Protein AF-A0A8S1PKI2-F1 (afdb_monomer)

Solvent-accessible surface area (backbone atoms only — not comparable to full-atom values): 10322 Å² total; per-residue (Å²): 139,86,86,82,81,85,80,88,79,88,81,85,84,83,93,83,87,81,87,86,80,94,75,87,72,59,84,53,84,57,86,48,104,70,62,54,40,49,50,36,36,46,76,57,97,89,44,74,43,81,70,30,37,30,35,32,48,90,85,72,82,68,38,37,30,47,58,34,29,45,65,42,96,73,56,47,100,87,39,45,43,34,40,39,31,32,26,45,89,58,18,46,24,42,62,34,41,29,32,40,50,45,96,92,45,98,61,69,41,87,71,35,29,34,31,25,34,80,87,39,81,44,26,38,32,48,59,33,34,42,78,50,86,68,76,94,72,84,83,68,56,42,37,40,38,32,34,28,54,83,55,37,70,30,45,64,30,42,30,30,42,88,91,40,83,76,48,77,46,80,39,74,124

pLDDT: mean 76.82, std 23.76, range [27.08, 98.38]

Foldseek 3Di:
DDDDDDDDDDDDDDDDDDDDDDPPFDFDFDDDPPWRWGFGWDADPNDTDGLWTGTADPPPPRAFFAWTKDFDPPCDPQWTWIKIAGADRNAGFAWIFIWTDDPVDPDTDGQWTAGDHNVRPNAGFAWTWDWDDDPDPPPWTKTWIAGGDRNDGAAWIFIATPVGTDDIDHDHD

Mean predicted aligned error: 11.45 Å

Radius of gyration: 20.38 Å; Cα contacts (8 Å, |Δi|>4): 358; chains: 1; bounding box: 47×39×70 Å

Organism: NCBI:txid65129

Sequence (173 aa):
MVNIKMATKLVDGILFGIQECMCRIIYKIVYSNTWCCYDGREITHGASKKIGGGCYDDQGDGIKIRKWIDLDDEFDKLKSIIYSGEYKNGKKVGIWEILYFDDYKKNPQLFGGGSYDENGNGFKIGKWIDWIEFGKNYEGFITYHGNYKNGKKVGTWNVFNEFGLVDIIQYQN

Nearest PDB structures (foldseek):
  2x5h-assembly2_B  TM=4.134E-01  e=7.801E+00  Sulfolobus islandicus rudivirus 1 variant XX
  7mob-assembly1_D  TM=2.741E-01  e=2.044E+00  Homo sapiens
  8wte-assembly2_C  TM=2.663E-01  e=2.512E+00  Mus musculus
  6qnp-assembly3_C  TM=2.139E-01  e=2.044E+00  Homo sapiens
  8wul-assembly2_A  TM=2.665E-01  e=4.426E+00  Mus musculus

Structure (mmCIF, N/CA/C/O backbone):
data_AF-A0A8S1PKI2-F1
#
_entry.id   AF-A0A8S1PKI2-F1
#
loop_
_atom_site.group_PDB
_atom_site.id
_atom_site.type_symbol
_atom_site.label_atom_id
_atom_site.label_alt_id
_atom_site.label_comp_id
_atom_site.label_asym_id
_atom_site.label_entity_id
_atom_site.label_seq_id
_atom_site.pdbx_PDB_ins_code
_atom_site.Cartn_x
_atom_site.Cartn_y
_atom_site.Cartn_z
_atom_site.occupancy
_atom_site.B_iso_or_equiv
_atom_site.auth_seq_id
_atom_site.auth_comp_id
_atom_site.auth_asym_id
_atom_site.auth_atom_id
_atom_site.pdbx_PDB_model_num
ATOM 1 N N . MET A 1 1 ? -1.672 -18.562 -50.553 1.00 35.28 1 MET A N 1
ATOM 2 C CA . MET A 1 1 ? -0.589 -17.557 -50.626 1.00 35.28 1 MET A CA 1
ATOM 3 C C . MET A 1 1 ? -0.888 -16.488 -49.594 1.00 35.28 1 MET A C 1
ATOM 5 O O . MET A 1 1 ? -1.828 -15.731 -49.779 1.00 35.28 1 MET A O 1
ATOM 9 N N . VAL A 1 2 ? -0.169 -16.505 -48.474 1.00 31.12 2 VAL A N 1
ATOM 10 C CA . VAL A 1 2 ? -0.329 -15.547 -47.373 1.00 31.12 2 VAL A CA 1
ATOM 11 C C . VAL A 1 2 ? 0.818 -14.549 -47.479 1.00 31.12 2 VAL A C 1
ATOM 13 O O . VAL A 1 2 ? 1.976 -14.949 -47.559 1.00 31.12 2 VAL A O 1
ATOM 16 N N . ASN A 1 3 ? 0.480 -13.266 -47.559 1.00 28.77 3 ASN A N 1
ATOM 17 C CA . ASN A 1 3 ? 1.402 -12.167 -47.818 1.00 28.77 3 ASN A CA 1
ATOM 18 C C . ASN A 1 3 ? 1.526 -11.350 -46.524 1.00 28.77 3 ASN A C 1
ATOM 20 O O . ASN A 1 3 ? 0.673 -10.515 -46.239 1.00 28.77 3 ASN A O 1
ATOM 24 N N . ILE A 1 4 ? 2.540 -11.642 -45.705 1.00 31.73 4 ILE A N 1
ATOM 25 C CA . ILE A 1 4 ? 2.857 -10.863 -44.499 1.00 31.73 4 ILE A CA 1
ATOM 26 C C . ILE A 1 4 ? 4.068 -9.997 -44.839 1.00 31.73 4 ILE A C 1
ATOM 28 O O . ILE A 1 4 ? 5.203 -10.472 -44.872 1.00 31.73 4 ILE A O 1
ATOM 32 N N . LYS A 1 5 ? 3.815 -8.719 -45.139 1.00 38.34 5 LYS A N 1
ATOM 33 C CA . LYS A 1 5 ? 4.861 -7.700 -45.262 1.00 38.34 5 LYS A CA 1
ATOM 34 C C . LYS A 1 5 ? 5.281 -7.248 -43.865 1.00 38.34 5 LYS A C 1
ATOM 36 O O . LYS A 1 5 ? 4.480 -6.681 -43.128 1.00 38.34 5 LYS A O 1
ATOM 41 N N . MET A 1 6 ? 6.551 -7.483 -43.542 1.00 35.81 6 MET A N 1
ATOM 42 C CA . MET A 1 6 ? 7.265 -6.807 -42.462 1.00 35.81 6 MET A CA 1
ATOM 43 C C . MET A 1 6 ? 7.279 -5.294 -42.708 1.00 35.81 6 MET A C 1
ATOM 45 O O . MET A 1 6 ? 7.561 -4.851 -43.822 1.00 35.81 6 MET A O 1
ATOM 49 N N . ALA A 1 7 ? 7.049 -4.508 -41.659 1.00 32.34 7 ALA A N 1
ATOM 50 C CA . ALA A 1 7 ? 7.379 -3.089 -41.635 1.00 32.34 7 ALA A CA 1
ATOM 51 C C . ALA A 1 7 ? 8.087 -2.762 -40.315 1.00 32.34 7 ALA A C 1
ATOM 53 O O . ALA A 1 7 ? 7.481 -2.367 -39.325 1.00 32.34 7 ALA A O 1
ATOM 54 N N . THR A 1 8 ? 9.399 -2.960 -40.322 1.00 33.94 8 THR A N 1
ATOM 55 C CA . THR A 1 8 ? 10.356 -2.384 -39.381 1.00 33.94 8 THR A CA 1
ATOM 56 C C . THR A 1 8 ? 10.516 -0.898 -39.697 1.00 33.94 8 THR A C 1
ATOM 58 O O . THR A 1 8 ? 10.928 -0.536 -40.799 1.00 33.94 8 THR A O 1
ATOM 61 N N . LYS A 1 9 ? 10.240 -0.022 -38.728 1.00 38.72 9 LYS A N 1
ATOM 62 C CA . LYS A 1 9 ? 10.783 1.340 -38.714 1.00 38.72 9 LYS A CA 1
ATOM 63 C C . LYS A 1 9 ? 11.489 1.585 -37.387 1.00 38.72 9 LYS A C 1
ATOM 65 O O . LYS A 1 9 ? 10.851 1.798 -36.364 1.00 38.72 9 LYS A O 1
ATOM 70 N N . LEU A 1 10 ? 12.818 1.529 -37.462 1.00 35.09 10 LEU A N 1
ATOM 71 C CA . LEU A 1 10 ? 13.722 2.245 -36.572 1.00 35.09 10 LEU A CA 1
ATOM 72 C C . LEU A 1 10 ? 13.461 3.749 -36.700 1.00 35.09 10 LEU A C 1
ATOM 74 O O . LEU A 1 10 ? 13.393 4.256 -37.821 1.00 35.09 10 LEU A O 1
ATOM 78 N N . VAL A 1 11 ? 13.413 4.452 -35.572 1.00 39.09 11 VAL A N 1
ATOM 79 C CA . VAL A 1 11 ? 13.797 5.865 -35.502 1.00 39.09 11 VAL A CA 1
ATOM 80 C C . VAL A 1 11 ? 14.622 6.048 -34.229 1.00 39.09 11 VAL A C 1
ATOM 82 O O . VAL A 1 11 ? 14.076 6.152 -33.135 1.00 39.09 11 VAL A O 1
ATOM 85 N N . ASP A 1 12 ? 15.943 6.056 -34.396 1.00 40.53 12 ASP A N 1
ATOM 86 C CA . ASP A 1 12 ? 16.888 6.687 -33.472 1.00 40.53 12 ASP A CA 1
ATOM 87 C C . ASP A 1 12 ? 17.012 8.170 -33.857 1.00 40.53 12 ASP A C 1
ATOM 89 O O . ASP A 1 12 ? 17.094 8.480 -35.049 1.00 40.53 12 ASP A O 1
ATOM 93 N N . GLY A 1 13 ? 17.061 9.093 -32.884 1.00 35.22 13 GLY A N 1
ATOM 94 C CA . GLY A 1 13 ? 17.338 10.501 -33.203 1.00 35.22 13 GLY A CA 1
ATOM 95 C C . GLY A 1 13 ? 17.095 11.576 -32.133 1.00 35.22 13 GLY A C 1
ATOM 96 O O . GLY A 1 13 ? 16.229 12.414 -32.324 1.00 35.22 13 GLY A O 1
ATOM 97 N N . ILE A 1 14 ? 17.941 11.592 -31.095 1.00 38.44 14 ILE A N 1
ATOM 98 C CA . ILE A 1 14 ? 18.629 12.775 -30.512 1.00 38.44 14 ILE A CA 1
ATOM 99 C C . ILE A 1 14 ? 17.847 13.854 -29.707 1.00 38.44 14 ILE A C 1
ATOM 101 O O . ILE A 1 14 ? 17.018 14.606 -30.204 1.00 38.44 14 ILE A O 1
ATOM 105 N N . LEU A 1 15 ? 18.307 13.962 -28.448 1.00 38.00 15 LEU A N 1
ATOM 106 C CA . LEU A 1 15 ? 18.378 15.081 -27.489 1.00 38.00 15 LEU A CA 1
ATOM 107 C C . LEU A 1 15 ? 18.262 16.530 -28.017 1.00 38.00 15 LEU A C 1
ATOM 109 O O . LEU A 1 15 ? 19.085 16.951 -28.816 1.00 38.00 15 LEU A O 1
ATOM 113 N N . PHE A 1 16 ? 17.392 17.317 -27.374 1.00 33.69 16 PHE A N 1
ATOM 114 C CA . PHE A 1 16 ? 17.551 18.695 -26.843 1.00 33.69 16 PHE A CA 1
ATOM 115 C C . PHE A 1 16 ? 16.229 18.973 -26.094 1.00 33.69 16 PHE A C 1
ATOM 117 O O . PHE A 1 16 ? 15.173 18.637 -26.608 1.00 33.69 16 PHE A O 1
ATOM 124 N N . GLY A 1 17 ? 16.100 19.525 -24.896 1.00 29.91 17 GLY A N 1
ATOM 125 C CA . GLY A 1 17 ? 16.982 20.107 -23.903 1.00 29.91 17 GLY A CA 1
ATOM 126 C C . GLY A 1 17 ? 16.041 20.879 -22.975 1.00 29.91 17 GLY A C 1
ATOM 127 O O . GLY A 1 17 ? 15.513 21.902 -23.391 1.00 29.91 17 GLY A O 1
ATOM 128 N N . ILE A 1 18 ? 15.771 20.373 -21.768 1.00 32.16 18 ILE A N 1
ATOM 129 C CA . ILE A 1 18 ? 15.183 21.156 -20.673 1.00 32.16 18 ILE A CA 1
ATOM 130 C C . ILE A 1 18 ? 15.871 20.725 -19.377 1.00 32.16 18 ILE A C 1
ATOM 132 O O . ILE A 1 18 ? 16.215 19.564 -19.162 1.00 32.16 18 ILE A O 1
ATOM 136 N N . GLN A 1 19 ? 16.138 21.750 -18.596 1.00 31.02 19 GLN A N 1
ATOM 137 C CA . GLN A 1 19 ? 16.960 21.880 -17.415 1.00 31.02 19 GLN A CA 1
ATOM 138 C C . GLN A 1 19 ? 16.417 21.060 -16.226 1.00 31.02 19 GLN A C 1
ATOM 140 O O . GLN A 1 19 ? 15.247 21.152 -15.882 1.00 31.02 19 GLN A O 1
ATOM 145 N N . GLU A 1 20 ? 17.311 20.247 -15.662 1.00 38.22 20 GLU A N 1
ATOM 146 C CA . GLU A 1 20 ? 17.396 19.696 -14.297 1.00 38.22 20 GLU A CA 1
ATOM 147 C C . GLU A 1 20 ? 16.129 19.268 -13.526 1.00 38.22 20 GLU A C 1
ATOM 149 O O . GLU A 1 20 ? 15.516 20.051 -12.814 1.00 38.22 20 GLU A O 1
ATOM 154 N N . CYS A 1 21 ? 15.884 17.951 -13.531 1.00 27.08 21 CYS A N 1
ATOM 155 C CA . CYS A 1 21 ? 15.680 17.125 -12.329 1.00 27.08 21 CYS A CA 1
ATOM 156 C C . CYS A 1 21 ? 16.093 15.681 -12.688 1.00 27.08 21 CYS A C 1
ATOM 158 O O . CYS A 1 21 ? 15.410 14.979 -13.431 1.00 27.08 21 CYS A O 1
ATOM 160 N N . MET A 1 22 ? 17.285 15.251 -12.256 1.00 29.42 22 MET A N 1
ATOM 161 C CA . MET A 1 22 ? 17.866 13.954 -12.629 1.00 29.42 22 MET A CA 1
ATOM 162 C C . MET A 1 22 ? 17.279 12.775 -11.828 1.00 29.42 22 MET A C 1
ATOM 164 O O . MET A 1 22 ? 17.898 12.309 -10.873 1.00 29.42 22 MET A O 1
ATOM 168 N N . CYS A 1 23 ? 16.177 12.204 -12.317 1.00 31.25 23 CYS A N 1
ATOM 169 C CA . CYS A 1 23 ? 15.864 10.777 -12.166 1.00 31.25 23 CYS A CA 1
ATOM 170 C C . CYS A 1 23 ? 15.913 10.126 -13.558 1.00 31.25 23 CYS A C 1
ATOM 172 O O . CYS A 1 23 ? 14.913 10.031 -14.263 1.00 31.25 23 CYS A O 1
ATOM 174 N N . ARG A 1 24 ? 17.107 9.713 -14.012 1.00 34.84 24 ARG A N 1
ATOM 175 C CA . ARG A 1 24 ? 17.248 8.920 -15.247 1.00 34.84 24 ARG A CA 1
ATOM 176 C C . ARG A 1 24 ? 16.846 7.468 -14.968 1.00 34.84 24 ARG A C 1
ATOM 178 O O . ARG A 1 24 ? 17.705 6.619 -14.753 1.00 34.84 24 ARG A O 1
ATOM 185 N N . ILE A 1 25 ? 15.546 7.188 -14.994 1.00 37.59 25 ILE A N 1
ATOM 186 C CA . ILE A 1 25 ? 15.023 5.827 -15.162 1.00 37.59 25 ILE A CA 1
ATOM 187 C C . ILE A 1 25 ? 15.197 5.471 -16.644 1.00 37.59 25 ILE A C 1
ATOM 189 O O . ILE A 1 25 ? 14.654 6.148 -17.516 1.00 37.59 25 ILE A O 1
ATOM 193 N N . ILE A 1 26 ? 16.005 4.452 -16.952 1.00 38.75 26 ILE A N 1
ATOM 194 C CA . ILE A 1 26 ? 16.170 3.958 -18.327 1.00 38.75 26 ILE A CA 1
ATOM 195 C C . ILE A 1 26 ? 15.177 2.815 -18.548 1.00 38.75 26 ILE A C 1
ATOM 197 O O . ILE A 1 26 ? 15.270 1.759 -17.926 1.00 38.75 26 ILE A O 1
ATO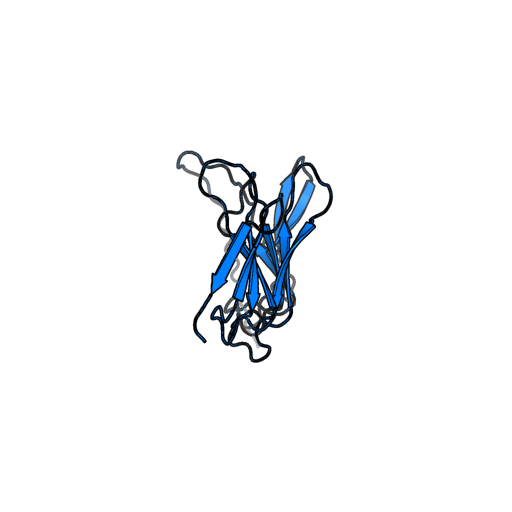M 201 N N . TYR A 1 27 ? 14.240 3.029 -19.468 1.00 39.78 27 TYR A N 1
ATOM 202 C CA . TYR A 1 27 ? 13.221 2.067 -19.874 1.00 39.78 27 TYR A CA 1
ATOM 203 C C . TYR A 1 27 ? 13.808 1.040 -20.853 1.00 39.78 27 TYR A C 1
ATOM 205 O O . TYR A 1 27 ? 14.380 1.418 -21.876 1.00 39.78 27 TYR A O 1
ATOM 213 N N . LYS A 1 28 ? 13.645 -0.263 -20.590 1.00 37.66 28 LYS A N 1
ATOM 214 C CA . LYS A 1 28 ? 13.937 -1.319 -21.574 1.00 37.66 28 LYS A CA 1
ATOM 215 C C . LYS A 1 28 ? 12.751 -2.271 -21.685 1.00 37.66 28 LYS A C 1
ATOM 217 O O . LYS A 1 28 ? 12.539 -3.109 -20.817 1.00 37.66 28 LYS A O 1
ATOM 222 N N . ILE A 1 29 ? 11.993 -2.153 -22.773 1.00 40.31 29 ILE A N 1
ATOM 223 C CA . ILE A 1 29 ? 10.939 -3.112 -23.118 1.00 40.31 29 ILE A CA 1
ATOM 224 C C . ILE A 1 29 ? 11.618 -4.326 -23.762 1.00 40.31 29 ILE A C 1
ATOM 226 O O . ILE A 1 29 ? 12.254 -4.202 -24.809 1.00 40.31 29 ILE A O 1
ATOM 230 N N . VAL A 1 30 ? 11.534 -5.493 -23.120 1.00 38.69 30 VAL A N 1
ATOM 231 C CA . VAL A 1 30 ? 12.019 -6.758 -23.689 1.00 38.69 30 VAL A CA 1
ATOM 232 C C . VAL A 1 30 ? 10.836 -7.450 -24.354 1.00 38.69 30 VAL A C 1
ATOM 234 O O . VAL A 1 30 ? 9.998 -8.039 -23.680 1.00 38.69 30 VAL A O 1
ATOM 237 N N . TYR A 1 31 ? 10.771 -7.383 -25.681 1.00 34.62 31 TYR A N 1
ATOM 238 C CA . TYR A 1 31 ? 9.815 -8.165 -26.459 1.00 34.62 31 TYR A CA 1
ATOM 239 C C . TYR A 1 31 ? 10.344 -9.599 -26.584 1.00 34.62 31 TYR A C 1
ATOM 241 O O . TYR A 1 31 ? 11.259 -9.868 -27.360 1.00 34.62 31 TYR A O 1
ATOM 249 N N . SER A 1 32 ? 9.800 -10.520 -25.789 1.00 36.81 32 SER A N 1
ATOM 250 C CA . SER A 1 32 ? 9.923 -11.960 -26.034 1.00 36.81 32 SER A CA 1
ATOM 251 C C . SER A 1 32 ? 8.571 -12.458 -26.541 1.00 36.81 32 SER A C 1
ATOM 253 O O . SER A 1 32 ? 7.545 -12.010 -26.038 1.00 36.81 32 SER A O 1
ATOM 255 N N . ASN A 1 33 ? 8.556 -13.338 -27.545 1.00 31.78 33 ASN A N 1
ATOM 256 C CA . ASN A 1 33 ? 7.372 -13.719 -28.341 1.00 31.78 33 ASN A CA 1
ATOM 257 C C . ASN A 1 33 ? 6.254 -14.483 -27.596 1.00 31.78 33 ASN A C 1
ATOM 259 O O . ASN A 1 33 ? 5.419 -15.122 -28.225 1.00 31.78 33 ASN A O 1
ATOM 263 N N . THR A 1 34 ? 6.207 -14.394 -26.275 1.00 44.62 34 THR A N 1
ATOM 264 C CA . THR A 1 34 ? 5.078 -14.759 -25.422 1.00 44.62 34 THR A CA 1
ATOM 265 C C . THR A 1 34 ? 5.239 -13.928 -24.148 1.00 44.62 34 THR A C 1
ATOM 267 O O . THR A 1 34 ? 6.302 -14.020 -23.531 1.00 44.62 34 THR A O 1
ATOM 270 N N . TRP A 1 35 ? 4.219 -13.156 -23.757 1.00 44.00 35 TRP A N 1
ATOM 271 C CA . TRP A 1 35 ? 4.179 -12.250 -22.594 1.00 44.00 35 TRP A CA 1
ATOM 272 C C . TRP A 1 35 ? 4.938 -10.918 -22.764 1.00 44.00 35 TRP A C 1
ATOM 274 O O . TRP A 1 35 ? 6.165 -10.845 -22.659 1.00 44.00 35 TRP A O 1
ATOM 284 N N . CYS A 1 36 ? 4.189 -9.825 -22.942 1.00 55.62 36 CYS A N 1
ATOM 285 C CA . CYS A 1 36 ? 4.713 -8.464 -22.816 1.00 55.62 36 CYS A CA 1
ATOM 286 C C . CYS A 1 36 ? 4.934 -8.142 -21.330 1.00 55.62 36 CYS A C 1
ATOM 288 O O . CYS A 1 36 ? 4.028 -7.698 -20.624 1.00 55.62 36 CYS A O 1
ATOM 290 N N . CYS A 1 37 ? 6.143 -8.396 -20.833 1.00 60.22 37 CYS A N 1
ATOM 291 C CA . CYS A 1 37 ? 6.537 -8.043 -19.472 1.00 60.22 37 CYS A CA 1
ATOM 292 C C . CYS A 1 37 ? 7.205 -6.663 -19.445 1.00 60.22 37 CYS A C 1
ATOM 294 O O . CYS A 1 37 ? 8.144 -6.404 -20.199 1.00 60.22 37 CYS A O 1
ATOM 296 N N . TYR A 1 38 ? 6.772 -5.797 -18.528 1.00 66.94 38 TYR A N 1
ATOM 297 C CA . TYR A 1 38 ? 7.503 -4.580 -18.185 1.00 66.94 38 TYR A CA 1
ATOM 298 C C . TYR A 1 38 ? 8.600 -4.887 -17.163 1.00 66.94 38 TYR A C 1
ATOM 300 O O . TYR A 1 38 ? 8.385 -5.599 -16.175 1.00 66.94 38 TYR A O 1
ATOM 308 N N . ASP A 1 39 ? 9.785 -4.335 -17.403 1.00 67.12 39 ASP A N 1
ATOM 309 C CA . ASP A 1 39 ? 10.957 -4.489 -16.549 1.00 67.12 39 ASP A CA 1
ATOM 310 C C . ASP A 1 39 ? 11.547 -3.109 -16.239 1.00 67.12 39 ASP A C 1
ATOM 312 O O . ASP A 1 39 ? 12.343 -2.566 -17.007 1.00 67.12 39 ASP A O 1
ATOM 316 N N . GLY A 1 40 ? 11.112 -2.515 -15.124 1.00 66.25 40 GLY A N 1
ATOM 317 C CA . GLY A 1 40 ? 11.683 -1.271 -14.619 1.00 66.25 40 GLY A CA 1
ATOM 318 C C . GLY A 1 40 ? 13.013 -1.564 -13.935 1.00 66.25 40 GLY A C 1
ATOM 319 O O . GLY A 1 40 ? 13.039 -2.312 -12.954 1.00 66.25 40 GLY A O 1
ATOM 320 N N . ARG A 1 41 ? 14.111 -0.990 -14.441 1.00 65.44 41 ARG A N 1
ATOM 321 C CA . ARG A 1 41 ? 15.454 -1.170 -13.878 1.00 65.44 41 ARG A CA 1
ATOM 322 C C . ARG A 1 41 ? 16.048 0.143 -13.386 1.00 65.44 41 ARG A C 1
ATOM 324 O O . ARG A 1 41 ? 16.014 1.149 -14.086 1.00 65.44 41 ARG A O 1
ATOM 331 N N . GLU A 1 42 ? 16.675 0.084 -12.224 1.00 61.12 42 GLU A N 1
ATOM 332 C CA . GLU A 1 42 ? 17.559 1.113 -11.691 1.00 61.12 42 GLU A CA 1
ATOM 333 C C . GLU A 1 42 ? 19.014 0.741 -11.997 1.00 61.12 42 GLU A C 1
ATOM 335 O O . GLU A 1 42 ? 19.367 -0.437 -11.933 1.00 61.12 42 GLU A O 1
ATOM 340 N N . ILE A 1 43 ? 19.867 1.712 -12.338 1.00 59.19 43 ILE A N 1
ATOM 341 C CA . ILE A 1 43 ? 21.300 1.479 -12.567 1.00 59.19 43 ILE A CA 1
ATOM 342 C C . ILE A 1 43 ? 22.090 2.156 -11.451 1.00 59.19 43 ILE A C 1
ATOM 344 O O . ILE A 1 43 ? 22.160 3.382 -11.399 1.00 59.19 43 ILE A O 1
ATOM 348 N N . THR A 1 44 ? 22.749 1.363 -10.610 1.00 57.97 44 THR A N 1
ATOM 349 C CA . THR A 1 44 ? 23.678 1.853 -9.586 1.00 57.97 44 THR A CA 1
ATOM 350 C C . THR A 1 44 ? 25.045 1.207 -9.804 1.00 57.97 44 THR A C 1
ATOM 352 O O . THR A 1 44 ? 25.162 -0.004 -9.975 1.00 57.97 44 THR A O 1
ATOM 355 N N . HIS A 1 45 ? 26.101 2.024 -9.887 1.00 62.09 45 HIS A N 1
ATOM 356 C CA . HIS A 1 45 ? 27.492 1.564 -10.056 1.00 62.09 45 HIS A CA 1
ATOM 357 C C . HIS A 1 45 ? 27.725 0.570 -11.220 1.00 62.09 45 HIS A C 1
ATOM 359 O O . HIS A 1 45 ? 28.557 -0.328 -11.128 1.00 62.09 45 HIS A O 1
ATOM 365 N N . GLY A 1 46 ? 26.981 0.712 -12.324 1.00 64.75 46 GLY A N 1
ATOM 366 C CA . GLY A 1 46 ? 27.104 -0.158 -13.502 1.00 64.75 46 GLY A CA 1
ATOM 367 C C . GLY A 1 46 ? 26.332 -1.483 -13.426 1.00 64.75 46 GLY A C 1
ATOM 368 O O . GLY A 1 46 ? 26.316 -2.219 -14.410 1.00 64.75 46 GLY A O 1
ATOM 369 N N . ALA A 1 47 ? 25.642 -1.773 -12.318 1.00 64.50 47 ALA A N 1
ATOM 370 C CA . ALA A 1 47 ? 24.724 -2.902 -12.196 1.00 64.50 47 ALA A CA 1
ATOM 371 C C . ALA A 1 47 ? 23.265 -2.434 -12.340 1.00 64.50 47 ALA A C 1
ATOM 373 O O . ALA A 1 47 ? 22.864 -1.442 -11.736 1.00 64.50 47 ALA A O 1
ATOM 374 N N . SER A 1 48 ? 22.459 -3.150 -13.136 1.00 70.56 48 SER A N 1
ATOM 375 C CA . SER A 1 48 ? 21.021 -2.877 -13.263 1.00 70.56 48 SER A CA 1
ATOM 376 C C . SER A 1 48 ? 20.212 -3.760 -12.307 1.00 70.56 48 SER A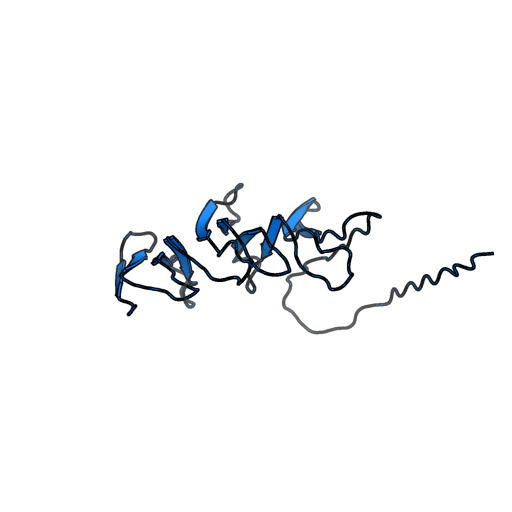 C 1
ATOM 378 O O . SER A 1 48 ? 20.265 -4.986 -12.439 1.00 70.56 48 SER A O 1
ATOM 380 N N . LYS A 1 49 ? 19.427 -3.173 -11.403 1.00 76.88 49 LYS A N 1
ATOM 381 C CA . LYS A 1 49 ? 18.504 -3.878 -10.502 1.00 76.88 49 LYS A CA 1
ATOM 382 C C . LYS A 1 49 ? 17.066 -3.663 -10.964 1.00 76.88 49 LYS A C 1
ATOM 384 O O . LYS A 1 49 ? 16.661 -2.531 -11.195 1.00 76.88 49 LYS A O 1
ATOM 389 N N . LYS A 1 50 ? 16.283 -4.736 -11.089 1.00 75.62 50 LYS A N 1
ATOM 390 C CA . LYS A 1 50 ? 14.839 -4.629 -11.333 1.00 75.62 50 LYS A CA 1
ATOM 391 C C . LYS A 1 50 ? 14.153 -4.082 -10.079 1.00 75.62 50 LYS A C 1
ATOM 393 O O . LYS A 1 50 ? 14.273 -4.695 -9.020 1.00 75.62 50 LYS A O 1
ATOM 398 N N . ILE A 1 51 ? 13.449 -2.962 -10.212 1.00 82.62 51 ILE A N 1
ATOM 399 C CA . ILE A 1 51 ? 12.737 -2.292 -9.112 1.00 82.62 51 ILE A CA 1
ATOM 400 C C . ILE A 1 51 ? 11.223 -2.233 -9.329 1.00 82.62 51 ILE A C 1
ATOM 402 O O . ILE A 1 51 ? 10.491 -2.018 -8.374 1.00 82.62 51 ILE A O 1
ATOM 406 N N . GLY A 1 52 ? 10.741 -2.484 -10.552 1.00 89.38 52 GLY A N 1
ATOM 407 C CA . GLY A 1 52 ? 9.318 -2.404 -10.874 1.00 89.38 52 GLY A CA 1
ATOM 408 C C . GLY A 1 52 ? 8.900 -3.268 -12.063 1.00 89.38 52 GLY A C 1
ATOM 409 O O . GLY A 1 52 ? 9.730 -3.774 -12.827 1.00 89.38 52 GLY A O 1
ATOM 410 N N . GLY A 1 53 ? 7.588 -3.404 -12.235 1.00 91.69 53 GLY A N 1
ATOM 411 C CA . GLY A 1 53 ? 6.957 -4.021 -13.397 1.00 91.69 53 GLY A CA 1
ATOM 412 C C . GLY A 1 53 ? 6.299 -5.372 -13.156 1.00 91.69 53 GLY A C 1
ATOM 413 O O . GLY A 1 53 ? 6.265 -5.898 -12.045 1.00 91.69 53 GLY A O 1
ATOM 414 N N . GLY A 1 54 ? 5.757 -5.925 -14.236 1.00 92.38 54 GLY A N 1
ATOM 415 C CA . GLY A 1 54 ? 4.992 -7.165 -14.242 1.00 92.38 54 GLY A CA 1
ATOM 416 C C . GLY A 1 54 ? 4.515 -7.515 -15.649 1.00 92.38 54 GLY A C 1
ATOM 417 O O . GLY A 1 54 ? 5.137 -7.102 -16.627 1.00 92.38 54 GLY A O 1
ATOM 418 N N . CYS A 1 55 ? 3.441 -8.296 -15.760 1.00 90.31 55 CYS A N 1
ATOM 419 C CA . CYS A 1 55 ? 2.902 -8.740 -17.049 1.00 90.31 55 CYS A CA 1
ATOM 420 C C . CYS A 1 55 ? 1.744 -7.848 -17.509 1.00 90.31 55 CYS A C 1
ATOM 422 O O . CYS A 1 55 ? 0.927 -7.421 -16.687 1.00 90.31 55 CYS A O 1
ATOM 424 N N . TYR A 1 56 ? 1.656 -7.619 -18.814 1.00 91.44 56 TYR A N 1
ATOM 425 C CA . TYR A 1 56 ? 0.438 -7.150 -19.467 1.00 91.44 56 TYR A CA 1
ATOM 426 C C . TYR A 1 56 ? -0.290 -8.312 -20.138 1.00 91.44 56 TYR A C 1
ATOM 428 O O . TYR A 1 56 ? 0.294 -9.381 -20.338 1.00 91.44 56 TYR A O 1
ATOM 436 N N . ASP A 1 57 ? -1.565 -8.115 -20.449 1.00 90.69 57 ASP A N 1
ATOM 437 C CA . ASP A 1 57 ? -2.304 -9.035 -21.299 1.00 90.69 57 ASP A CA 1
ATOM 438 C C . ASP A 1 57 ? -1.820 -9.003 -22.758 1.00 90.69 57 ASP A C 1
ATOM 440 O O . ASP A 1 57 ? -1.159 -8.070 -23.219 1.00 90.69 57 ASP A O 1
ATOM 444 N N . ASP A 1 58 ? -2.141 -10.066 -23.494 1.00 89.38 58 ASP A N 1
ATOM 445 C CA . ASP A 1 58 ? -1.708 -10.233 -24.884 1.00 89.38 58 ASP A CA 1
ATOM 446 C C . ASP A 1 58 ? -2.613 -9.479 -25.883 1.00 89.38 58 ASP A C 1
ATOM 448 O O . ASP A 1 58 ? -2.386 -9.543 -27.090 1.00 89.38 58 ASP A O 1
ATOM 452 N N . GLN A 1 59 ? -3.645 -8.770 -25.404 1.00 89.69 59 GLN A N 1
ATOM 453 C CA . GLN A 1 59 ? -4.595 -8.036 -26.255 1.00 89.69 59 GLN A CA 1
ATOM 454 C C . GLN A 1 59 ? -4.021 -6.711 -26.776 1.00 89.69 59 GLN A C 1
ATOM 456 O O . GLN A 1 59 ? -4.537 -6.158 -27.743 1.00 89.69 59 GLN A O 1
ATOM 461 N N . GLY A 1 60 ? -2.912 -6.240 -26.195 1.00 79.50 60 GLY A N 1
ATOM 462 C CA . GLY A 1 60 ? -2.217 -5.029 -26.636 1.00 79.50 60 GLY A CA 1
ATOM 463 C C . GLY A 1 60 ? -2.740 -3.735 -26.011 1.00 79.50 60 GLY A C 1
ATOM 464 O O . GLY A 1 60 ? -2.195 -2.673 -26.299 1.00 79.50 60 GLY A O 1
ATOM 465 N N . ASP A 1 61 ? -3.719 -3.818 -25.108 1.00 87.56 61 ASP A N 1
ATOM 466 C CA . ASP A 1 61 ? -4.316 -2.661 -24.425 1.00 87.56 61 ASP A CA 1
ATOM 467 C C . ASP A 1 61 ? -3.494 -2.186 -23.212 1.00 87.56 61 ASP A C 1
ATOM 469 O O . ASP A 1 61 ? -3.839 -1.207 -22.549 1.00 87.56 61 ASP A O 1
ATOM 473 N N . GLY A 1 62 ? -2.390 -2.876 -22.899 1.00 88.44 62 GLY A N 1
ATOM 474 C CA . GLY A 1 62 ? -1.535 -2.543 -21.759 1.00 88.44 62 GLY A CA 1
ATOM 475 C C . GLY A 1 62 ? -2.208 -2.830 -20.415 1.00 88.44 62 GLY A C 1
ATOM 476 O O . GLY A 1 62 ? -1.917 -2.169 -19.414 1.00 88.44 62 GLY A O 1
ATOM 477 N N . ILE A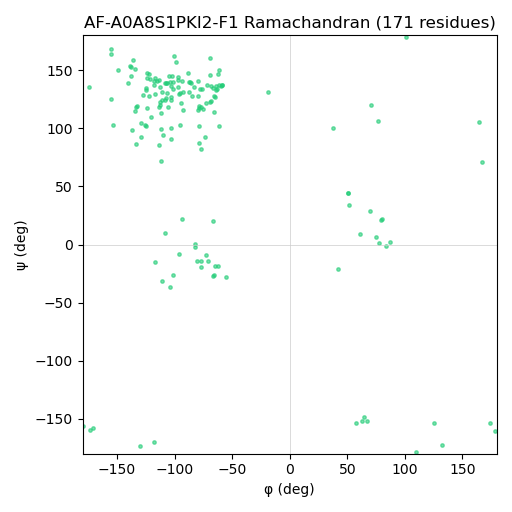 1 63 ? -3.111 -3.813 -20.360 1.00 93.94 63 ILE A N 1
ATOM 478 C CA . ILE A 1 63 ? -3.831 -4.154 -19.135 1.00 93.94 63 ILE A CA 1
ATOM 479 C C . ILE A 1 63 ? -2.924 -4.989 -18.235 1.00 93.94 63 ILE A C 1
ATOM 481 O O . ILE A 1 63 ? -2.490 -6.081 -18.593 1.00 93.94 63 ILE A O 1
ATOM 485 N N . LYS A 1 64 ? -2.641 -4.476 -17.034 1.00 95.31 64 LYS A N 1
ATOM 486 C CA . LYS A 1 64 ? -1.827 -5.172 -16.028 1.00 95.31 64 LYS A CA 1
ATOM 487 C C . LYS A 1 64 ? -2.514 -6.466 -15.580 1.00 95.31 64 LYS A C 1
ATOM 489 O O . LYS A 1 64 ? -3.700 -6.452 -15.232 1.00 95.31 64 LYS A O 1
ATOM 494 N N . ILE A 1 65 ? -1.757 -7.559 -15.516 1.00 95.25 65 ILE A N 1
ATOM 495 C CA . ILE A 1 65 ? -2.226 -8.863 -15.034 1.00 95.25 65 ILE A CA 1
ATOM 496 C C . ILE A 1 65 ? -1.178 -9.547 -14.149 1.00 95.25 65 ILE A C 1
ATOM 498 O O . ILE A 1 65 ? 0.028 -9.352 -14.319 1.00 95.25 65 ILE A O 1
ATOM 502 N N . ARG A 1 66 ? -1.649 -10.420 -13.250 1.00 94.56 66 ARG A N 1
ATOM 503 C CA . ARG A 1 66 ? -0.834 -11.220 -12.322 1.00 94.56 66 ARG A CA 1
ATOM 504 C C . ARG A 1 66 ? 0.047 -10.335 -11.433 1.00 94.56 66 ARG A C 1
ATOM 506 O O . ARG A 1 66 ? -0.292 -9.190 -11.151 1.00 94.56 66 ARG A O 1
ATOM 513 N N . LYS A 1 67 ? 1.167 -10.890 -10.968 1.00 95.75 67 LYS A N 1
ATOM 514 C CA . LYS A 1 67 ? 2.124 -10.231 -10.081 1.00 95.75 67 LYS A CA 1
ATOM 515 C C . LYS A 1 67 ? 2.742 -8.994 -10.713 1.00 95.75 67 LYS A C 1
ATOM 517 O O . LYS A 1 67 ? 3.167 -9.017 -11.871 1.00 95.75 67 LYS A O 1
ATOM 522 N N . TRP A 1 68 ? 2.834 -7.954 -9.902 1.00 96.12 68 TRP A N 1
ATOM 523 C CA . TRP A 1 68 ? 3.288 -6.632 -10.284 1.00 96.12 68 TRP A CA 1
ATOM 524 C C . TRP A 1 68 ? 3.982 -5.944 -9.122 1.00 96.12 68 TRP A C 1
ATOM 526 O O . TRP A 1 68 ? 3.632 -6.149 -7.960 1.00 96.12 68 TRP A O 1
ATOM 536 N N . ILE A 1 69 ? 4.932 -5.090 -9.480 1.00 94.06 69 ILE A N 1
ATOM 537 C CA . ILE A 1 69 ? 5.577 -4.152 -8.573 1.00 94.06 69 ILE A CA 1
ATOM 538 C C . ILE A 1 69 ? 5.319 -2.748 -9.125 1.00 94.06 69 ILE A C 1
ATOM 540 O O . ILE A 1 69 ? 5.844 -2.403 -10.188 1.00 94.06 69 ILE A O 1
ATOM 544 N N . ASP A 1 70 ? 4.486 -1.970 -8.437 1.00 93.62 70 ASP A N 1
ATOM 545 C CA . ASP A 1 70 ? 4.304 -0.542 -8.707 1.00 93.62 70 ASP A CA 1
ATOM 546 C C . ASP A 1 70 ? 5.338 0.259 -7.908 1.00 93.62 70 ASP A C 1
ATOM 548 O O . ASP A 1 70 ? 5.609 -0.045 -6.745 1.00 93.62 70 ASP A O 1
ATOM 552 N N . LEU A 1 71 ? 5.891 1.291 -8.536 1.00 90.88 71 LEU A N 1
ATOM 553 C CA . LEU A 1 71 ? 6.685 2.310 -7.857 1.00 90.88 71 LEU A CA 1
ATOM 554 C C . LEU A 1 71 ? 5.739 3.408 -7.365 1.00 90.88 71 LEU A C 1
ATOM 556 O O . LEU A 1 71 ? 4.714 3.649 -8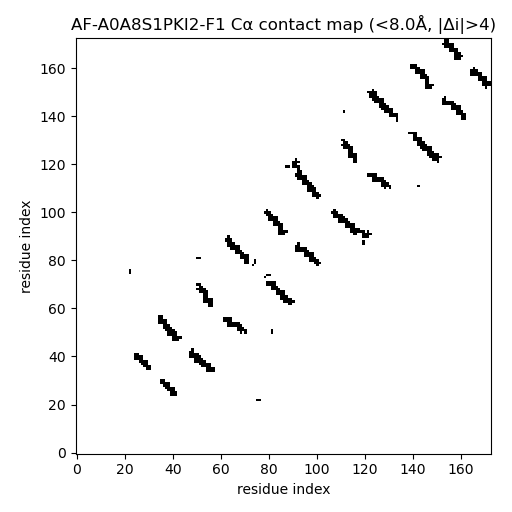.004 1.00 90.88 71 LEU A O 1
ATOM 560 N N . ASP A 1 72 ? 6.068 4.039 -6.242 1.00 88.06 72 ASP A N 1
ATOM 561 C CA . ASP A 1 72 ? 5.367 5.245 -5.804 1.00 88.06 72 ASP A CA 1
ATOM 562 C C . ASP A 1 72 ? 5.525 6.389 -6.826 1.00 88.06 72 ASP A C 1
ATOM 564 O O . ASP A 1 72 ? 6.523 6.452 -7.547 1.00 88.06 72 ASP A O 1
ATOM 568 N N . ASP A 1 73 ? 4.542 7.285 -6.924 1.00 81.81 73 ASP A N 1
ATOM 569 C CA . ASP A 1 73 ? 4.607 8.402 -7.879 1.00 81.81 73 ASP A CA 1
ATOM 570 C C . ASP A 1 73 ? 5.728 9.389 -7.513 1.00 81.81 73 ASP A C 1
ATOM 572 O O . ASP A 1 73 ? 6.305 10.032 -8.393 1.00 81.81 73 ASP A O 1
ATOM 576 N N . GLU A 1 74 ? 6.086 9.461 -6.228 1.00 79.44 74 GLU A N 1
ATOM 577 C CA . GLU A 1 74 ? 7.225 10.229 -5.729 1.00 79.44 74 GLU A CA 1
ATOM 578 C C . GLU A 1 74 ? 8.505 9.389 -5.622 1.00 79.44 74 GLU A C 1
ATOM 580 O O . GLU A 1 74 ? 9.414 9.750 -4.875 1.00 79.44 74 GLU A O 1
ATOM 585 N N . PHE A 1 75 ? 8.601 8.272 -6.360 1.00 74.19 75 PHE A N 1
ATOM 586 C CA . PHE A 1 75 ? 9.798 7.434 -6.360 1.00 74.19 75 PHE A CA 1
ATOM 587 C C . PHE A 1 75 ? 11.009 8.224 -6.871 1.00 74.19 75 PHE A C 1
ATOM 589 O O . PHE A 1 75 ? 11.208 8.434 -8.074 1.00 74.19 75 PHE A O 1
ATOM 596 N N . ASP A 1 76 ? 11.840 8.654 -5.932 1.00 72.88 76 ASP A N 1
ATOM 597 C CA . ASP A 1 76 ? 13.079 9.372 -6.166 1.00 72.88 76 ASP A CA 1
ATOM 598 C C . ASP A 1 76 ? 14.226 8.727 -5.374 1.00 72.88 76 ASP A C 1
ATOM 600 O O . ASP A 1 76 ? 14.093 7.656 -4.780 1.00 72.88 76 ASP A O 1
ATOM 604 N N . LYS A 1 77 ? 15.401 9.362 -5.392 1.00 65.81 77 LYS A N 1
ATOM 605 C CA . LYS A 1 77 ? 16.576 8.850 -4.669 1.00 65.81 77 LYS A CA 1
ATOM 606 C C . LYS A 1 77 ? 16.408 8.838 -3.147 1.00 65.81 77 LYS A C 1
ATOM 608 O O . LYS A 1 77 ? 17.206 8.206 -2.476 1.00 65.81 77 LYS A O 1
ATOM 613 N N . LEU A 1 78 ? 15.456 9.586 -2.602 1.00 66.44 78 LEU A N 1
ATOM 614 C CA . LEU A 1 78 ? 15.229 9.723 -1.165 1.00 66.44 78 LEU A CA 1
ATOM 615 C C . LEU A 1 78 ? 14.051 8.864 -0.697 1.00 66.44 78 LEU A C 1
ATOM 617 O O . LEU A 1 78 ? 14.010 8.460 0.464 1.00 66.44 78 LEU A O 1
ATOM 621 N N . LYS A 1 79 ? 13.107 8.570 -1.593 1.00 69.75 79 LYS A N 1
ATOM 622 C CA . LYS A 1 79 ? 11.879 7.829 -1.321 1.00 69.75 79 LYS A CA 1
ATOM 623 C C . LYS A 1 79 ? 11.775 6.642 -2.256 1.00 69.75 79 LYS A C 1
ATOM 625 O O . LYS A 1 79 ? 11.371 6.753 -3.408 1.00 69.75 79 LYS A O 1
ATOM 630 N N . SER A 1 80 ? 12.094 5.471 -1.726 1.00 85.44 80 SER A N 1
ATOM 631 C CA . SER A 1 80 ? 11.991 4.221 -2.472 1.00 85.44 80 SER A CA 1
ATOM 632 C C . SER A 1 80 ? 10.886 3.337 -1.901 1.00 85.44 80 SER A C 1
ATOM 634 O O . SER A 1 80 ? 11.145 2.321 -1.252 1.00 85.44 80 SER A O 1
ATOM 636 N N . ILE A 1 81 ? 9.633 3.737 -2.129 1.00 89.12 81 ILE A N 1
ATOM 637 C CA . ILE A 1 81 ? 8.453 2.938 -1.777 1.00 89.12 81 ILE A CA 1
ATOM 638 C C . ILE A 1 81 ? 8.009 2.136 -2.9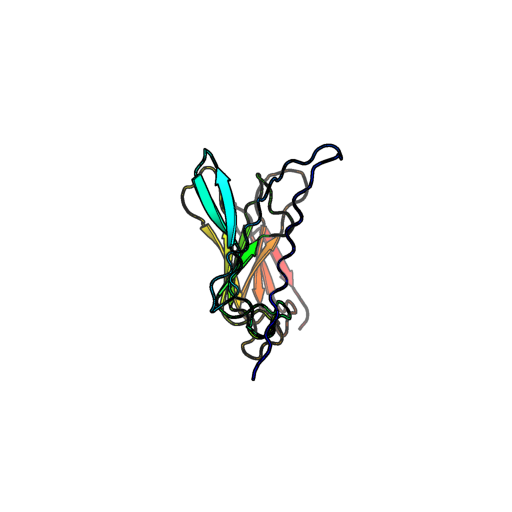95 1.00 89.12 81 ILE A C 1
ATOM 640 O O . ILE A 1 81 ? 7.852 2.673 -4.093 1.00 89.12 81 ILE A O 1
ATOM 644 N N . ILE A 1 82 ? 7.796 0.837 -2.791 1.00 92.31 82 ILE A N 1
ATOM 645 C CA . ILE A 1 82 ? 7.212 -0.040 -3.803 1.00 92.31 82 ILE A CA 1
ATOM 646 C C . ILE A 1 82 ? 5.976 -0.743 -3.257 1.00 92.31 82 ILE A C 1
ATOM 648 O O . ILE A 1 82 ? 5.898 -1.101 -2.080 1.00 92.31 82 ILE A O 1
ATOM 652 N N . TYR A 1 83 ? 5.031 -1.000 -4.149 1.00 95.00 83 TYR A N 1
ATOM 653 C CA . TYR A 1 83 ? 3.823 -1.758 -3.870 1.00 95.00 83 TYR A CA 1
ATOM 654 C C . TYR A 1 83 ? 3.887 -3.066 -4.646 1.00 95.00 83 TYR A C 1
ATOM 656 O O . TYR A 1 83 ? 4.001 -3.052 -5.871 1.00 95.00 83 TYR A O 1
ATOM 664 N N . SER A 1 84 ? 3.792 -4.194 -3.954 1.00 95.94 84 SER A N 1
ATOM 665 C CA . SER A 1 84 ? 3.860 -5.523 -4.560 1.00 95.94 84 SER A CA 1
ATOM 666 C C . SER A 1 84 ? 2.548 -6.262 -4.350 1.00 95.94 84 SER A C 1
ATOM 668 O O . SER A 1 84 ? 2.051 -6.341 -3.229 1.00 95.94 84 SER A O 1
ATOM 670 N N . GLY A 1 85 ? 1.987 -6.814 -5.419 1.00 97.06 85 GLY A N 1
ATOM 671 C CA . GLY A 1 85 ? 0.755 -7.591 -5.347 1.00 97.06 85 GLY A CA 1
ATOM 672 C C . GLY A 1 85 ? 0.300 -8.066 -6.715 1.00 97.06 85 GLY A C 1
ATOM 673 O O . GLY A 1 85 ? 1.093 -8.139 -7.657 1.00 97.06 85 GLY A O 1
ATOM 674 N N . GLU A 1 86 ? -0.978 -8.417 -6.830 1.00 97.38 86 GLU A N 1
ATOM 675 C CA . GLU A 1 86 ? -1.544 -8.939 -8.072 1.00 97.38 86 GLU A CA 1
ATOM 676 C C . GLU A 1 86 ? -2.573 -7.996 -8.694 1.00 97.38 86 GLU A C 1
ATOM 678 O O . GLU A 1 86 ? -3.383 -7.364 -8.011 1.00 97.38 86 GLU A O 1
ATOM 683 N N . TYR A 1 87 ? -2.538 -7.924 -10.023 1.00 97.19 87 TYR A N 1
ATOM 684 C CA . TYR A 1 87 ? -3.566 -7.316 -10.847 1.00 97.19 87 TYR A CA 1
ATOM 685 C C . TYR A 1 87 ? -4.414 -8.380 -11.549 1.00 97.19 87 TYR A C 1
ATOM 687 O O . TYR A 1 87 ? -3.918 -9.401 -12.031 1.00 97.19 87 TYR A O 1
ATOM 695 N N . LYS A 1 88 ? -5.700 -8.085 -11.705 1.00 96.12 88 LYS A N 1
ATOM 696 C CA . LYS A 1 88 ? -6.647 -8.819 -12.540 1.00 96.12 88 LYS A CA 1
ATOM 697 C C . LYS A 1 88 ? -7.425 -7.803 -13.364 1.00 96.12 88 LYS A C 1
ATOM 699 O O . LYS A 1 88 ? -8.073 -6.926 -12.801 1.00 96.12 88 LYS A O 1
ATOM 704 N N . ASN A 1 89 ? -7.323 -7.896 -14.689 1.00 94.81 89 ASN A N 1
ATOM 705 C CA . ASN A 1 89 ? -7.950 -6.960 -15.629 1.00 94.81 89 ASN A CA 1
ATOM 706 C C . ASN A 1 89 ? -7.642 -5.484 -15.298 1.00 94.81 89 ASN A C 1
ATOM 708 O O . ASN A 1 89 ? -8.535 -4.640 -15.256 1.00 94.81 89 ASN A O 1
ATOM 712 N N . GLY A 1 90 ? -6.379 -5.177 -14.979 1.00 95.94 90 GLY A N 1
ATOM 713 C CA . GLY A 1 90 ? -5.944 -3.813 -14.669 1.00 95.94 90 GLY A CA 1
ATOM 714 C C . GLY A 1 90 ? -6.373 -3.295 -13.293 1.00 95.94 90 GLY A C 1
ATOM 715 O O . GLY A 1 90 ? -6.123 -2.133 -12.977 1.00 95.94 90 GLY A O 1
ATOM 716 N N . LYS A 1 91 ? -6.975 -4.135 -12.44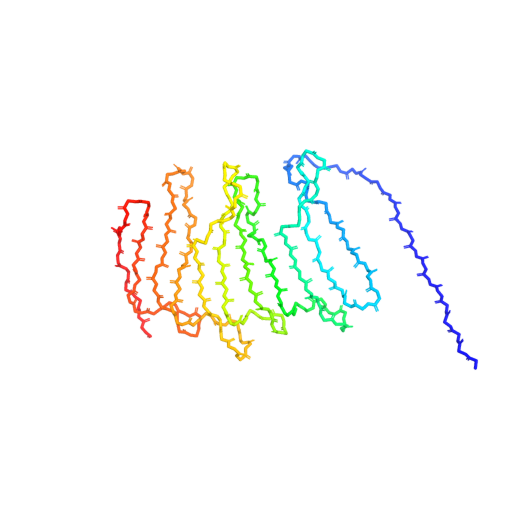1 1.00 97.69 91 LYS A N 1
ATOM 717 C CA . LYS A 1 91 ? -7.374 -3.789 -11.067 1.00 97.69 91 LYS A CA 1
ATOM 718 C C . LYS A 1 91 ? -6.592 -4.595 -10.036 1.00 97.69 91 LYS A C 1
ATOM 720 O O . LYS A 1 91 ? -6.336 -5.774 -10.251 1.00 97.69 91 LYS A O 1
ATOM 725 N N . LYS A 1 92 ? -6.208 -3.955 -8.927 1.00 97.94 92 LYS A N 1
ATOM 726 C CA . LYS A 1 92 ? -5.517 -4.609 -7.805 1.00 97.94 92 LYS A CA 1
ATOM 727 C C . LYS A 1 92 ? -6.455 -5.609 -7.127 1.00 97.94 92 LYS A C 1
ATOM 729 O O . LYS A 1 92 ? -7.609 -5.270 -6.876 1.00 97.94 92 LYS A O 1
ATOM 734 N N . VAL A 1 93 ? -5.960 -6.807 -6.834 1.00 98.31 93 VAL A N 1
ATOM 735 C CA . VAL A 1 93 ? -6.690 -7.884 -6.145 1.00 98.31 93 VAL A CA 1
ATOM 736 C C . VAL A 1 93 ? -5.809 -8.541 -5.086 1.00 98.31 93 VAL A C 1
ATOM 738 O O . VAL A 1 93 ? -4.580 -8.448 -5.154 1.00 98.31 93 VAL A O 1
ATOM 741 N N . GLY A 1 94 ? -6.439 -9.197 -4.113 1.00 97.88 94 GLY A N 1
ATOM 742 C CA . GLY A 1 94 ? -5.752 -9.990 -3.101 1.00 97.88 94 GLY A CA 1
ATOM 743 C C . GLY A 1 94 ? -4.823 -9.173 -2.210 1.00 97.88 94 GLY A C 1
ATOM 744 O O . GLY A 1 94 ? -5.058 -7.991 -1.952 1.00 97.88 94 GLY A O 1
ATOM 745 N N . ILE A 1 95 ? -3.778 -9.819 -1.694 1.00 98.19 95 ILE A N 1
ATOM 746 C CA . ILE A 1 95 ? -2.824 -9.208 -0.764 1.00 98.19 95 ILE A CA 1
ATOM 747 C C . ILE A 1 95 ? -1.873 -8.276 -1.515 1.00 98.19 95 ILE A C 1
ATOM 749 O O . ILE A 1 95 ? -1.318 -8.631 -2.554 1.00 98.19 95 ILE A O 1
ATOM 753 N N . TRP A 1 96 ? -1.678 -7.092 -0.944 1.00 98.00 96 TRP A N 1
ATOM 754 C CA . TRP A 1 96 ? -0.737 -6.089 -1.405 1.00 98.00 96 TRP A CA 1
ATOM 755 C C . TRP A 1 96 ? 0.163 -5.649 -0.260 1.00 98.00 96 TRP A C 1
ATOM 757 O O . TRP A 1 96 ? -0.316 -5.260 0.804 1.00 98.00 96 TRP A O 1
ATOM 767 N N . GLU A 1 97 ? 1.462 -5.686 -0.511 1.00 97.06 97 GLU A N 1
ATOM 768 C CA . GLU A 1 97 ? 2.515 -5.302 0.421 1.00 97.06 97 GLU A CA 1
ATOM 769 C C . GLU A 1 97 ? 3.073 -3.936 0.028 1.00 97.06 97 GLU A C 1
ATOM 771 O O . GLU A 1 97 ? 3.269 -3.650 -1.156 1.00 97.06 97 GLU A O 1
ATOM 776 N N . ILE A 1 98 ? 3.344 -3.102 1.027 1.00 95.00 98 ILE A N 1
ATOM 777 C CA . ILE A 1 98 ? 4.069 -1.841 0.874 1.00 95.00 98 ILE A CA 1
ATOM 778 C C . ILE A 1 98 ? 5.459 -2.078 1.441 1.00 95.00 98 ILE A C 1
ATOM 780 O O . ILE A 1 98 ? 5.604 -2.395 2.625 1.00 95.00 98 ILE A O 1
ATOM 784 N N . LEU A 1 99 ? 6.474 -1.952 0.596 1.00 92.75 99 LEU A N 1
ATOM 785 C CA . LEU A 1 99 ? 7.863 -2.170 0.965 1.00 92.75 99 LEU A CA 1
ATOM 786 C C . LEU A 1 99 ? 8.616 -0.845 0.897 1.00 92.75 99 LEU A C 1
ATOM 788 O O . LEU A 1 99 ? 8.490 -0.100 -0.074 1.00 92.75 99 LEU A O 1
ATOM 792 N N . TYR A 1 100 ? 9.426 -0.587 1.916 1.00 88.50 100 TYR A N 1
ATOM 793 C CA . TYR A 1 100 ? 10.307 0.571 1.983 1.00 88.50 100 TYR A CA 1
ATOM 794 C C . TYR A 1 100 ? 11.758 0.129 1.781 1.00 88.50 100 TYR A C 1
ATOM 796 O O . TYR A 1 100 ? 12.243 -0.767 2.488 1.00 88.50 100 TYR A O 1
ATOM 804 N N . PHE A 1 101 ? 12.448 0.747 0.822 1.00 84.69 101 PHE A N 1
ATOM 805 C CA . PHE A 1 101 ? 13.895 0.632 0.684 1.00 84.69 101 PHE A CA 1
ATOM 806 C C . PHE A 1 101 ? 14.574 1.817 1.353 1.00 84.69 101 PHE A C 1
ATOM 808 O O . PHE A 1 101 ? 14.258 2.974 1.104 1.00 84.69 101 PHE A O 1
ATOM 815 N N . ASP A 1 102 ? 15.532 1.475 2.193 1.00 80.94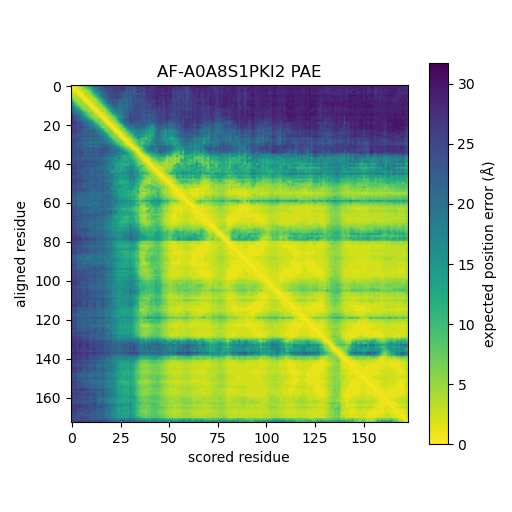 102 ASP A N 1
ATOM 816 C CA . ASP A 1 102 ? 16.433 2.393 2.861 1.00 80.94 102 ASP A CA 1
ATOM 817 C C . ASP A 1 102 ? 17.809 2.155 2.239 1.00 80.94 102 ASP A C 1
ATOM 819 O O . ASP A 1 102 ? 18.270 1.012 2.238 1.00 80.94 102 ASP A O 1
ATOM 823 N N . ASP A 1 103 ? 18.453 3.192 1.706 1.00 76.75 103 ASP A N 1
ATOM 824 C CA . ASP A 1 103 ? 19.764 3.084 1.048 1.00 76.75 103 ASP A CA 1
ATOM 825 C C . ASP A 1 103 ? 20.834 2.456 1.950 1.00 76.75 103 ASP A C 1
ATOM 827 O O . ASP A 1 103 ? 21.764 1.796 1.474 1.00 76.75 103 ASP A O 1
ATOM 831 N N . TYR A 1 104 ? 20.696 2.609 3.269 1.00 81.88 104 TYR A N 1
ATOM 832 C CA . TYR A 1 104 ? 21.616 2.032 4.242 1.00 81.88 104 TYR A CA 1
ATOM 833 C C . TYR A 1 104 ? 21.332 0.550 4.524 1.00 81.88 104 TYR A C 1
ATOM 835 O O . TYR A 1 104 ? 22.174 -0.145 5.101 1.00 81.88 104 TYR A O 1
ATOM 843 N N . LYS A 1 105 ? 20.168 0.027 4.117 1.00 81.00 105 LYS A N 1
ATOM 844 C CA . LYS A 1 105 ? 19.758 -1.362 4.346 1.00 81.00 105 LYS A CA 1
ATOM 845 C C . LYS A 1 105 ? 19.723 -2.147 3.042 1.00 81.00 105 LYS A C 1
ATOM 847 O O . LYS A 1 105 ? 19.088 -1.803 2.056 1.00 81.00 105 LYS A O 1
ATOM 852 N N . LYS A 1 106 ? 20.353 -3.320 3.070 1.00 81.06 106 LYS A N 1
ATOM 853 C CA . LYS A 1 106 ? 20.465 -4.191 1.892 1.00 81.06 106 LYS A CA 1
ATOM 854 C C . LYS A 1 106 ? 19.121 -4.763 1.411 1.00 81.06 106 LYS A C 1
ATOM 856 O O . LYS A 1 106 ? 18.995 -5.099 0.234 1.00 81.06 106 LYS A O 1
ATOM 861 N N . ASN A 1 107 ? 18.147 -4.902 2.312 1.00 84.31 107 ASN A N 1
ATOM 862 C CA . ASN A 1 107 ? 16.871 -5.562 2.047 1.00 84.31 107 ASN A CA 1
ATOM 863 C C . ASN A 1 107 ? 15.693 -4.606 2.290 1.00 84.31 107 ASN A C 1
ATOM 865 O O . ASN A 1 107 ? 15.741 -3.844 3.260 1.00 84.31 107 ASN A O 1
ATOM 869 N N . PRO A 1 108 ? 14.632 -4.682 1.465 1.00 88.31 108 PRO A N 1
ATOM 870 C CA . PRO A 1 108 ? 13.403 -3.942 1.716 1.00 88.31 108 PRO A CA 1
ATOM 871 C C . PRO A 1 108 ? 12.771 -4.388 3.033 1.00 88.31 108 PRO A C 1
ATOM 873 O O . PRO A 1 108 ? 12.835 -5.564 3.401 1.00 88.31 108 PRO A O 1
ATOM 876 N N . GLN A 1 109 ? 12.132 -3.453 3.724 1.00 90.50 109 GLN A N 1
ATOM 877 C CA . GLN A 1 109 ? 11.344 -3.741 4.918 1.00 90.50 109 GLN A CA 1
ATOM 878 C C . GLN A 1 109 ? 9.860 -3.712 4.573 1.00 90.50 109 GLN A C 1
ATOM 880 O O . GLN A 1 109 ? 9.404 -2.800 3.883 1.00 90.50 109 GLN A O 1
ATOM 885 N N . LEU A 1 110 ? 9.110 -4.695 5.082 1.00 92.44 110 LEU A N 1
ATOM 886 C CA . LEU A 1 110 ? 7.653 -4.656 5.045 1.00 92.44 110 LEU A CA 1
ATOM 887 C C . LEU A 1 110 ? 7.183 -3.507 5.928 1.00 92.44 110 LEU A C 1
ATOM 889 O O . LEU A 1 110 ? 7.395 -3.516 7.139 1.00 92.44 110 LEU A O 1
ATOM 893 N N . PHE A 1 111 ? 6.580 -2.517 5.291 1.00 91.06 111 PHE A N 1
ATOM 894 C CA . PHE A 1 111 ? 6.186 -1.274 5.927 1.00 91.06 111 PHE A CA 1
ATOM 895 C C . PHE A 1 111 ? 4.679 -1.233 6.185 1.00 91.06 111 PHE A C 1
ATOM 897 O O . PHE A 1 111 ? 4.221 -0.758 7.221 1.00 91.06 111 PHE A O 1
ATOM 904 N N . GLY A 1 112 ? 3.898 -1.785 5.260 1.00 95.62 112 GLY A N 1
ATOM 905 C CA . GLY A 1 112 ? 2.451 -1.832 5.380 1.00 95.62 112 GLY A CA 1
ATOM 906 C C . GLY A 1 112 ? 1.813 -2.693 4.307 1.00 95.62 112 GLY A C 1
ATOM 907 O O . GLY A 1 112 ? 2.457 -3.565 3.720 1.00 95.62 112 GLY A O 1
ATOM 908 N N . GLY A 1 113 ? 0.535 -2.441 4.049 1.00 97.38 113 GLY A N 1
ATOM 909 C CA . GLY A 1 113 ? -0.247 -3.214 3.096 1.00 97.38 113 GLY A CA 1
ATOM 910 C C . GLY A 1 113 ? -1.599 -3.646 3.636 1.00 97.38 113 GLY A C 1
ATOM 911 O O . GLY A 1 113 ? -2.034 -3.237 4.715 1.00 97.38 113 GLY A O 1
ATOM 912 N N . GLY A 1 114 ? -2.271 -4.479 2.857 1.00 98.06 114 GLY A N 1
ATOM 913 C CA . GLY A 1 114 ? -3.581 -5.025 3.175 1.00 98.06 114 GLY A CA 1
ATOM 914 C C . GLY A 1 114 ? -4.125 -5.827 2.004 1.00 98.06 114 GLY A C 1
ATOM 915 O O . GLY A 1 114 ? -3.358 -6.373 1.212 1.00 98.06 114 GLY A O 1
ATOM 916 N N . SER A 1 115 ? -5.447 -5.924 1.891 1.00 98.25 115 SER A N 1
ATOM 917 C CA . SER A 1 115 ? -6.077 -6.682 0.808 1.00 98.25 115 SER A CA 1
ATOM 918 C C . SER A 1 115 ? -7.052 -5.852 -0.011 1.00 98.25 115 SER A C 1
ATOM 920 O O . SER A 1 115 ? -7.777 -5.006 0.516 1.00 98.25 115 SER A O 1
ATOM 922 N N . TYR A 1 116 ? -7.068 -6.118 -1.310 1.00 98.19 116 TYR A N 1
ATOM 923 C CA . TYR A 1 116 ? -8.085 -5.663 -2.244 1.00 98.19 116 TYR A CA 1
ATOM 924 C C . TYR A 1 116 ? -9.111 -6.770 -2.494 1.00 98.19 116 TYR A C 1
ATOM 926 O O . TYR A 1 116 ? -8.829 -7.952 -2.296 1.00 98.19 116 TYR A O 1
ATOM 934 N N . ASP A 1 117 ? -10.312 -6.396 -2.925 1.00 97.50 117 ASP A N 1
ATOM 935 C CA . ASP A 1 117 ? -11.365 -7.354 -3.238 1.00 97.50 117 ASP A CA 1
ATOM 936 C C . ASP A 1 117 ? -10.996 -8.274 -4.416 1.00 97.50 117 ASP A C 1
ATOM 938 O O . ASP A 1 117 ? -10.519 -7.832 -5.459 1.00 97.50 117 ASP A O 1
ATOM 942 N N . GLU A 1 118 ? -11.280 -9.569 -4.272 1.00 96.75 118 GLU A N 1
ATOM 943 C CA . GLU A 1 118 ? -11.005 -10.595 -5.296 1.00 96.75 118 GLU A CA 1
ATOM 944 C C . GLU A 1 118 ? -11.927 -10.502 -6.526 1.00 96.75 118 GLU A C 1
ATOM 946 O O . GLU A 1 118 ? -11.660 -11.088 -7.584 1.00 96.75 118 GLU A O 1
ATOM 951 N N . ASN A 1 119 ? -13.020 -9.742 -6.407 1.00 95.31 119 ASN A N 1
ATOM 952 C CA . ASN A 1 119 ? -13.961 -9.518 -7.501 1.00 95.31 119 ASN A CA 1
ATOM 953 C C . ASN A 1 119 ? -13.382 -8.576 -8.570 1.00 95.31 119 ASN A C 1
ATOM 955 O O . ASN A 1 119 ? -13.961 -8.460 -9.648 1.00 95.31 119 ASN A O 1
ATOM 959 N N . GLY A 1 120 ? -12.230 -7.946 -8.309 1.00 88.62 120 GLY A N 1
ATOM 960 C CA . GLY A 1 120 ? -11.549 -7.083 -9.268 1.00 88.62 120 GLY A CA 1
ATOM 961 C C . GLY A 1 120 ? -12.136 -5.679 -9.349 1.00 88.62 120 GLY A C 1
ATOM 962 O O . GLY A 1 120 ? -11.934 -5.008 -10.356 1.00 88.62 120 GLY A O 1
ATOM 963 N N . ASN A 1 121 ? -12.845 -5.204 -8.319 1.00 94.44 121 ASN A N 1
ATOM 964 C CA . ASN A 1 121 ? -13.298 -3.809 -8.280 1.00 94.44 121 ASN A CA 1
ATOM 965 C C . ASN A 1 121 ? -12.157 -2.850 -7.900 1.00 94.44 121 ASN A C 1
ATOM 967 O O . ASN A 1 121 ? -12.222 -1.658 -8.203 1.00 94.44 121 ASN A O 1
ATOM 971 N N . GLY A 1 122 ? -11.090 -3.369 -7.282 1.00 96.00 122 GLY A N 1
ATOM 972 C CA . GLY A 1 122 ? -9.944 -2.583 -6.826 1.00 96.00 122 GLY A CA 1
ATOM 973 C C . GLY A 1 122 ? -10.209 -1.855 -5.508 1.00 96.00 122 GLY A C 1
ATOM 974 O O . GLY A 1 122 ? -9.533 -0.878 -5.188 1.00 96.00 122 GLY A O 1
ATOM 975 N N . PHE A 1 123 ? -11.189 -2.310 -4.733 1.00 97.81 123 PHE A N 1
ATOM 976 C CA . PHE A 1 123 ? -11.508 -1.782 -3.420 1.00 97.81 123 PHE A CA 1
ATOM 977 C C . PHE A 1 123 ? -10.642 -2.425 -2.350 1.00 97.81 123 PHE A C 1
ATOM 979 O O . PHE A 1 123 ? -10.619 -3.643 -2.196 1.00 97.81 123 PHE A O 1
ATOM 986 N N . LYS A 1 124 ? -9.993 -1.586 -1.541 1.00 98.31 124 LYS A N 1
ATOM 987 C CA . LYS A 1 124 ? -9.399 -2.020 -0.276 1.00 98.31 124 LYS A CA 1
ATOM 988 C C . LYS A 1 124 ? -10.485 -2.606 0.634 1.00 98.31 124 LYS A C 1
ATOM 990 O O . LYS A 1 124 ? -11.577 -2.037 0.755 1.00 98.31 124 LYS A O 1
ATOM 995 N N . ILE A 1 125 ? -10.173 -3.719 1.287 1.00 98.31 125 ILE A N 1
ATOM 996 C CA . ILE A 1 125 ? -11.038 -4.421 2.238 1.00 98.31 125 ILE A CA 1
ATOM 997 C C . ILE A 1 125 ? -10.242 -4.899 3.455 1.00 98.31 125 ILE A C 1
ATOM 999 O O . ILE A 1 125 ? -9.048 -5.181 3.364 1.00 98.31 125 ILE A O 1
ATOM 1003 N N . GLY A 1 126 ? -10.924 -5.023 4.592 1.00 98.00 126 GLY A N 1
ATOM 1004 C CA . GLY A 1 126 ? -10.351 -5.594 5.808 1.00 98.00 126 GLY A CA 1
ATOM 1005 C C . GLY A 1 126 ? -9.255 -4.720 6.408 1.00 98.00 126 GLY A C 1
ATOM 1006 O O . GLY A 1 126 ? -9.280 -3.500 6.262 1.00 98.00 126 GLY A O 1
ATOM 1007 N N . LYS A 1 127 ? -8.309 -5.349 7.107 1.00 98.31 127 LYS A N 1
ATOM 1008 C CA . LYS A 1 127 ? -7.234 -4.648 7.814 1.00 98.31 127 LYS A CA 1
ATOM 1009 C C . LYS A 1 127 ? -6.213 -4.072 6.841 1.00 98.31 127 LYS A C 1
ATOM 1011 O O . LYS A 1 127 ? -5.796 -4.753 5.907 1.00 98.31 127 LYS A O 1
ATOM 1016 N N . TRP A 1 128 ? -5.791 -2.848 7.116 1.00 98.38 128 TRP A N 1
ATOM 1017 C CA . TRP A 1 128 ? -4.776 -2.139 6.357 1.00 98.38 128 TRP A CA 1
ATOM 1018 C C . TRP A 1 128 ? -3.821 -1.397 7.276 1.00 98.38 128 TRP A C 1
ATOM 1020 O O . TRP A 1 128 ? -4.228 -0.848 8.302 1.00 98.38 128 TRP A O 1
ATOM 1030 N N . ILE A 1 129 ? -2.566 -1.360 6.845 1.00 97.44 129 ILE A N 1
ATOM 1031 C CA . ILE A 1 129 ? -1.541 -0.445 7.324 1.00 97.44 129 ILE A CA 1
ATOM 1032 C C . ILE A 1 129 ? -1.248 0.494 6.156 1.00 97.44 129 ILE A C 1
ATOM 1034 O O . ILE A 1 129 ? -0.557 0.117 5.207 1.00 97.44 129 ILE A O 1
ATOM 1038 N N . ASP A 1 130 ? -1.840 1.685 6.199 1.00 94.44 130 ASP A N 1
ATOM 1039 C CA . ASP A 1 130 ? -1.570 2.748 5.236 1.00 94.44 130 ASP A CA 1
ATOM 1040 C C . ASP A 1 130 ? -0.370 3.569 5.699 1.00 94.44 130 ASP A C 1
ATOM 1042 O O . ASP A 1 130 ? -0.241 3.904 6.878 1.00 94.44 130 ASP A O 1
ATOM 1046 N N . TRP A 1 131 ? 0.472 3.944 4.748 1.00 85.94 131 TRP A N 1
ATOM 1047 C CA . TRP A 1 131 ? 1.520 4.932 4.951 1.00 85.94 131 TRP A CA 1
ATOM 1048 C C . TRP A 1 131 ? 1.004 6.314 4.547 1.00 85.94 131 TRP A C 1
ATOM 1050 O O . TRP A 1 131 ? 0.264 6.442 3.569 1.00 85.94 131 TRP A O 1
ATOM 1060 N N . ILE A 1 132 ? 1.378 7.338 5.311 1.00 80.19 132 ILE A N 1
ATOM 1061 C CA . ILE A 1 132 ? 1.266 8.729 4.883 1.00 80.19 132 ILE A CA 1
ATOM 1062 C C . ILE A 1 132 ? 2.638 9.363 5.006 1.00 80.19 132 ILE A C 1
ATOM 1064 O O . ILE A 1 132 ? 3.313 9.248 6.032 1.00 80.19 132 ILE A O 1
ATOM 1068 N N . GLU A 1 133 ? 3.010 10.067 3.951 1.00 68.00 133 GLU A N 1
ATOM 1069 C CA . GLU A 1 133 ? 4.188 10.895 3.952 1.00 68.00 133 GLU A CA 1
ATOM 1070 C C . GLU A 1 133 ? 4.051 12.106 4.872 1.00 68.00 133 GLU A C 1
ATOM 1072 O O . GLU A 1 133 ? 3.037 12.809 4.862 1.00 68.00 133 GLU A O 1
ATOM 1077 N N . PHE A 1 134 ? 5.098 12.391 5.642 1.00 62.66 134 PHE A N 1
ATOM 1078 C CA . PHE A 1 134 ? 5.157 13.610 6.428 1.00 62.66 134 PHE A CA 1
ATOM 1079 C C . PHE A 1 134 ? 5.550 14.830 5.601 1.00 62.66 134 PHE A C 1
ATOM 1081 O O . PHE A 1 134 ? 6.456 14.809 4.769 1.00 62.66 134 PHE A O 1
ATOM 1088 N N . GLY A 1 135 ? 4.891 15.947 5.909 1.00 54.16 135 GLY A N 1
ATOM 1089 C CA . GLY A 1 135 ? 5.222 17.249 5.355 1.00 54.16 135 GLY A CA 1
ATOM 1090 C C . GLY A 1 135 ? 6.603 17.729 5.795 1.00 54.16 135 GLY A C 1
ATOM 1091 O O . GLY A 1 135 ? 6.863 17.798 6.987 1.00 54.16 135 GLY A O 1
ATOM 1092 N N . LYS A 1 136 ? 7.428 18.098 4.806 1.00 52.97 136 LYS A N 1
ATOM 1093 C CA . LYS A 1 136 ? 8.616 18.989 4.752 1.00 52.97 136 LYS A CA 1
ATOM 1094 C C . LYS A 1 136 ? 9.698 18.969 5.851 1.00 52.97 136 LYS A C 1
ATOM 1096 O O . LYS A 1 136 ? 10.799 19.413 5.548 1.00 52.97 136 LYS A O 1
ATOM 1101 N N . ASN A 1 137 ? 9.442 18.494 7.065 1.00 57.94 137 ASN A N 1
ATOM 1102 C CA . ASN A 1 137 ? 10.326 18.640 8.225 1.00 57.94 137 ASN A CA 1
ATOM 1103 C C . ASN A 1 137 ? 11.020 17.331 8.647 1.00 57.94 137 ASN A C 1
ATOM 1105 O O . ASN A 1 137 ? 11.676 17.317 9.677 1.00 57.94 137 ASN A O 1
ATOM 1109 N N . TYR A 1 138 ? 10.935 16.271 7.836 1.00 54.16 138 TYR A N 1
ATOM 1110 C CA . TYR A 1 138 ? 11.838 15.103 7.857 1.00 54.16 138 TYR A CA 1
ATOM 1111 C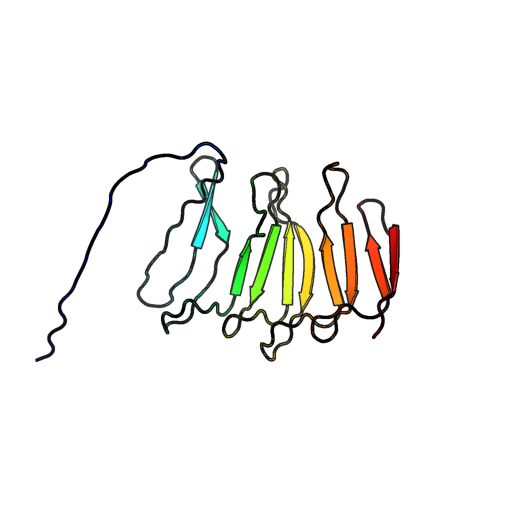 C . TYR A 1 138 ? 11.920 14.240 9.131 1.00 54.16 138 TYR A C 1
ATOM 1113 O O . TYR A 1 138 ? 12.755 13.339 9.179 1.00 54.16 138 TYR A O 1
ATOM 1121 N N . GLU A 1 139 ? 11.071 14.429 10.138 1.00 64.88 139 GLU A N 1
ATOM 1122 C CA . GLU A 1 139 ? 11.150 13.630 11.368 1.00 64.88 139 GLU A CA 1
ATOM 1123 C C . GLU A 1 139 ? 10.054 12.558 11.403 1.00 64.88 139 GLU A C 1
ATOM 1125 O O . GLU A 1 139 ? 8.938 12.792 11.864 1.00 64.88 139 GLU A O 1
ATOM 1130 N N . GLY A 1 140 ? 10.391 11.378 10.872 1.00 76.94 140 GLY A N 1
ATOM 1131 C CA . GLY A 1 140 ? 9.636 10.143 11.090 1.00 76.94 140 GLY A CA 1
ATOM 1132 C C . GLY A 1 140 ? 8.709 9.709 9.955 1.00 76.94 140 GLY A C 1
ATOM 1133 O O . GLY A 1 140 ? 8.587 10.362 8.919 1.00 76.94 140 GLY A O 1
ATOM 1134 N N . PHE A 1 141 ? 8.046 8.567 10.157 1.00 83.12 141 PHE A N 1
ATOM 1135 C CA . PHE A 1 141 ? 6.997 8.053 9.270 1.00 83.12 141 PHE A CA 1
ATOM 1136 C C . PHE A 1 141 ? 5.725 7.801 10.074 1.00 83.12 141 PHE A C 1
ATOM 1138 O O . PHE A 1 141 ? 5.793 7.193 11.141 1.00 83.12 141 PHE A O 1
ATOM 1145 N N . ILE A 1 142 ? 4.565 8.224 9.561 1.00 90.06 142 ILE A N 1
ATOM 1146 C CA . ILE A 1 142 ? 3.278 7.867 10.160 1.00 90.06 142 ILE A CA 1
ATOM 1147 C C . ILE A 1 142 ? 2.687 6.669 9.428 1.00 90.06 142 ILE A C 1
ATOM 1149 O O . ILE A 1 142 ? 2.618 6.624 8.196 1.00 90.06 142 ILE A O 1
ATOM 1153 N N . THR A 1 143 ? 2.174 5.727 10.214 1.00 93.81 143 THR A N 1
ATOM 1154 C CA . THR A 1 143 ? 1.313 4.656 9.719 1.00 93.81 143 THR A CA 1
ATOM 1155 C C . THR A 1 143 ? -0.076 4.738 10.328 1.00 93.81 143 THR A C 1
ATOM 1157 O O . THR A 1 143 ? -0.257 5.067 11.498 1.00 93.81 143 THR A O 1
ATOM 1160 N N . TYR A 1 144 ? -1.071 4.405 9.517 1.00 96.44 144 TYR A N 1
ATOM 1161 C CA . TYR A 1 144 ? -2.477 4.345 9.883 1.00 96.44 144 TYR A CA 1
ATOM 1162 C C . TYR A 1 144 ? -2.923 2.893 9.840 1.00 96.44 144 TYR A C 1
ATOM 1164 O O . TYR A 1 144 ? -2.865 2.255 8.792 1.00 96.44 144 TYR A O 1
ATOM 1172 N N . HIS A 1 145 ? -3.380 2.373 10.972 1.00 97.75 145 HIS A N 1
ATOM 1173 C CA . HIS A 1 145 ? -3.784 0.980 11.119 1.00 97.75 145 HIS A CA 1
ATOM 1174 C C . HIS A 1 145 ? -5.280 0.937 11.372 1.00 97.75 145 HIS A C 1
ATOM 1176 O O . HIS A 1 145 ? -5.763 1.454 12.380 1.00 97.75 145 HIS A O 1
ATOM 1182 N N . GLY A 1 146 ? -6.027 0.309 10.477 1.00 97.88 146 GLY A N 1
ATOM 1183 C CA . GLY A 1 146 ? -7.474 0.230 10.623 1.00 97.88 146 GLY A CA 1
ATOM 1184 C C . GLY A 1 146 ? -8.112 -0.667 9.585 1.00 97.88 146 GLY A C 1
ATOM 1185 O O . GLY A 1 146 ? -7.457 -1.547 9.028 1.00 97.88 146 GLY A O 1
ATOM 1186 N N . ASN A 1 147 ? -9.413 -0.482 9.363 1.00 98.25 147 ASN A N 1
ATOM 1187 C CA . ASN A 1 147 ? -10.173 -1.308 8.435 1.00 98.25 147 ASN A CA 1
ATOM 1188 C C . ASN A 1 147 ? -10.753 -0.496 7.281 1.00 98.25 147 ASN A C 1
ATOM 1190 O O . ASN A 1 147 ? -11.274 0.606 7.466 1.00 98.25 147 ASN A O 1
ATOM 1194 N N . TYR A 1 148 ? -10.714 -1.095 6.098 1.00 98.12 148 TYR A N 1
ATOM 1195 C CA . TYR A 1 148 ? -11.443 -0.648 4.926 1.00 98.12 148 TYR A CA 1
ATOM 1196 C C . TYR A 1 148 ? -12.685 -1.505 4.680 1.00 98.12 148 TYR A C 1
ATOM 1198 O O . TYR A 1 148 ? -12.679 -2.727 4.854 1.00 98.12 148 TYR A O 1
ATOM 1206 N N . LYS A 1 149 ? -13.740 -0.861 4.182 1.00 97.69 149 LYS A N 1
ATOM 1207 C CA . LYS A 1 149 ? -14.932 -1.501 3.629 1.00 97.69 149 LYS A CA 1
ATOM 1208 C C . LYS A 1 149 ? -15.270 -0.833 2.303 1.00 97.69 149 LYS A C 1
ATOM 1210 O O . LYS A 1 149 ? -15.536 0.366 2.263 1.00 97.69 149 LYS A O 1
ATOM 1215 N N . ASN A 1 150 ? -15.250 -1.607 1.218 1.00 96.38 150 ASN A N 1
ATOM 1216 C CA . ASN A 1 150 ? -15.523 -1.127 -0.143 1.00 96.38 150 ASN A CA 1
ATOM 1217 C C . ASN A 1 150 ? -14.691 0.119 -0.509 1.00 96.38 150 ASN A C 1
ATOM 1219 O O . ASN A 1 150 ? -15.219 1.109 -1.011 1.00 96.38 150 ASN A O 1
ATOM 1223 N N . GLY A 1 151 ? -13.395 0.098 -0.180 1.00 96.69 151 GLY A N 1
ATOM 1224 C CA . GLY A 1 151 ? -12.474 1.193 -0.482 1.00 96.69 151 GLY A CA 1
ATOM 1225 C C . GLY A 1 151 ? -12.583 2.413 0.438 1.00 96.69 151 GLY A C 1
ATOM 1226 O O . GLY A 1 151 ? -11.823 3.358 0.254 1.00 96.69 151 GLY A O 1
ATOM 1227 N N . LYS A 1 152 ? -13.460 2.404 1.452 1.00 97.44 152 LYS A N 1
ATOM 1228 C CA . LYS A 1 152 ? -13.579 3.485 2.446 1.00 97.44 152 LYS A CA 1
ATOM 1229 C C . LYS A 1 152 ? -13.038 3.064 3.809 1.00 97.44 152 LYS A C 1
ATOM 1231 O O . LYS A 1 152 ? -13.285 1.937 4.237 1.00 97.44 152 LYS A O 1
ATOM 1236 N N . LYS A 1 153 ? -12.325 3.967 4.489 1.00 97.69 153 LYS A N 1
ATOM 1237 C CA . LYS A 1 153 ? -11.915 3.790 5.890 1.00 97.69 153 LYS A CA 1
ATOM 1238 C C . LYS A 1 153 ? -13.160 3.740 6.776 1.00 97.69 153 LYS A C 1
ATOM 1240 O O . LYS A 1 153 ? -14.040 4.581 6.623 1.00 97.69 153 LYS A O 1
ATOM 1245 N N . VAL A 1 154 ? -13.226 2.768 7.680 1.00 98.12 154 VAL A N 1
ATOM 1246 C CA . VAL A 1 154 ? -14.346 2.583 8.614 1.00 98.12 154 VAL A CA 1
ATOM 1247 C C . VAL A 1 154 ? -13.848 2.320 10.032 1.00 98.12 154 VAL A C 1
ATOM 1249 O O . VAL A 1 154 ? -12.770 1.748 10.219 1.00 98.12 154 VAL A O 1
ATOM 1252 N N . GLY A 1 155 ? -14.651 2.710 11.023 1.00 97.62 155 GLY A N 1
ATOM 1253 C CA . GLY A 1 155 ? -14.380 2.480 12.440 1.00 97.62 155 GLY A CA 1
ATOM 1254 C C . GLY A 1 155 ? -13.136 3.2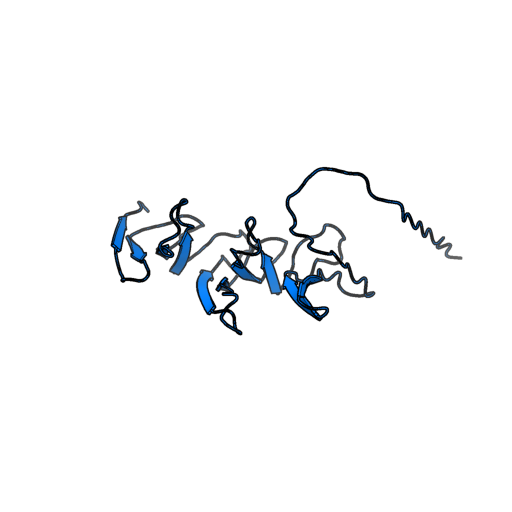02 12.962 1.00 97.62 155 GLY A C 1
ATOM 1255 O O . GLY A 1 155 ? -12.780 4.287 12.499 1.00 97.62 155 GLY A O 1
ATOM 1256 N N . THR A 1 156 ? -12.488 2.581 13.946 1.00 98.12 156 THR A N 1
ATOM 1257 C CA . THR A 1 156 ? -11.295 3.113 14.609 1.00 98.12 156 THR A CA 1
ATOM 1258 C C . THR A 1 156 ? -10.037 2.919 13.767 1.00 98.12 156 THR A C 1
ATOM 1260 O O . THR A 1 156 ? -9.767 1.812 13.293 1.00 98.12 156 THR A O 1
ATOM 1263 N N . TRP A 1 157 ? -9.238 3.976 13.656 1.00 98.00 157 TRP A N 1
ATOM 1264 C CA . TRP A 1 157 ? -7.935 3.989 13.006 1.00 98.00 157 TRP A CA 1
ATOM 1265 C C . TRP A 1 157 ? -6.865 4.491 13.966 1.00 98.00 157 TRP A C 1
ATOM 1267 O O . TRP A 1 157 ? -6.904 5.635 14.407 1.00 98.00 157 TRP A O 1
ATOM 1277 N N . ASN A 1 158 ? -5.901 3.630 14.265 1.00 97.50 158 ASN A N 1
ATOM 1278 C CA . ASN A 1 158 ? -4.777 3.952 15.131 1.00 97.50 158 ASN A CA 1
ATOM 1279 C C . ASN A 1 158 ? -3.656 4.576 14.298 1.00 97.50 158 ASN A C 1
ATOM 1281 O O . ASN A 1 158 ? -3.276 4.026 13.261 1.00 97.50 158 ASN A O 1
ATOM 1285 N N . VAL A 1 159 ? -3.126 5.703 14.755 1.00 95.50 159 VAL A N 1
ATOM 1286 C CA . VAL A 1 159 ? -2.025 6.424 14.116 1.00 95.50 159 VAL A CA 1
ATOM 1287 C C . VAL A 1 159 ? -0.757 6.146 14.904 1.00 95.50 159 VAL A C 1
ATOM 1289 O O . VAL A 1 159 ? -0.732 6.347 16.117 1.00 95.50 159 VAL A O 1
ATOM 1292 N N . PHE A 1 160 ? 0.291 5.691 14.230 1.00 93.94 160 PHE A N 1
ATOM 1293 C CA . PHE A 1 160 ? 1.580 5.384 14.843 1.00 93.94 160 PHE A CA 1
ATOM 1294 C C . PHE A 1 160 ? 2.696 6.190 14.194 1.00 93.94 160 PHE A C 1
ATOM 1296 O O . PHE A 1 160 ? 2.665 6.393 12.982 1.00 93.94 160 PHE A O 1
ATOM 1303 N N . ASN A 1 161 ? 3.698 6.564 14.982 1.00 91.31 161 ASN A N 1
ATOM 1304 C CA . ASN A 1 161 ? 5.013 6.996 14.509 1.00 91.31 161 ASN A CA 1
ATOM 1305 C C . ASN A 1 161 ? 6.105 6.039 15.028 1.00 91.31 161 ASN A C 1
ATOM 1307 O O . ASN A 1 161 ? 5.805 4.985 15.596 1.00 91.31 161 ASN A O 1
ATOM 1311 N N . GLU A 1 162 ? 7.375 6.401 14.869 1.00 87.88 162 GLU A N 1
ATOM 1312 C CA . GLU A 1 162 ? 8.518 5.627 15.364 1.00 87.88 162 GLU A CA 1
ATOM 1313 C C . GLU A 1 162 ? 8.562 5.466 16.896 1.00 87.88 162 GLU A C 1
ATOM 1315 O O . GLU A 1 162 ? 9.220 4.553 17.392 1.00 87.88 162 GLU A O 1
ATOM 1320 N N . PHE A 1 163 ? 7.840 6.304 17.647 1.00 91.81 163 PHE A N 1
ATOM 1321 C CA . PHE A 1 163 ? 7.756 6.256 19.109 1.00 91.81 163 PHE A CA 1
ATOM 1322 C C . PHE A 1 163 ? 6.526 5.490 19.628 1.00 91.81 163 PHE A C 1
ATOM 1324 O O . PHE A 1 163 ? 6.438 5.227 20.828 1.00 91.81 163 PHE A O 1
ATOM 1331 N N . GLY A 1 164 ? 5.592 5.098 18.754 1.00 93.62 164 GLY A N 1
ATOM 1332 C CA . GLY A 1 164 ? 4.413 4.305 19.106 1.00 93.62 164 GLY A CA 1
ATOM 1333 C C . GLY A 1 164 ? 3.090 4.943 18.682 1.00 93.62 164 GLY A C 1
ATOM 1334 O O . GLY A 1 164 ? 3.023 5.668 17.695 1.00 93.62 164 GLY A O 1
ATOM 1335 N N . LEU A 1 165 ? 2.008 4.608 19.396 1.00 95.31 165 LEU A N 1
ATOM 1336 C CA . LEU A 1 165 ? 0.662 5.132 19.137 1.00 95.31 165 LEU A CA 1
ATOM 1337 C C . LEU A 1 165 ? 0.613 6.624 19.482 1.00 95.31 165 LEU A C 1
ATOM 1339 O O . LEU A 1 165 ? 0.881 6.995 20.623 1.00 95.31 165 LEU A O 1
ATOM 1343 N N . VAL A 1 166 ? 0.226 7.455 18.519 1.00 95.88 166 VAL A N 1
ATOM 1344 C CA . VAL A 1 166 ? 0.142 8.912 18.685 1.00 95.88 166 VAL A CA 1
ATOM 1345 C C . VAL A 1 166 ? -1.285 9.440 18.682 1.00 95.88 166 VAL A C 1
ATOM 1347 O O . VAL A 1 166 ? -1.556 10.429 19.354 1.00 95.88 166 VAL A O 1
ATOM 1350 N N . ASP A 1 167 ? -2.196 8.796 17.952 1.00 95.81 167 ASP A N 1
ATOM 1351 C CA . ASP A 1 167 ? -3.578 9.263 17.830 1.00 95.81 167 ASP A CA 1
ATOM 1352 C C . ASP A 1 167 ? -4.541 8.118 17.477 1.00 95.81 167 ASP A C 1
ATOM 1354 O O . ASP A 1 167 ? -4.131 7.037 17.039 1.00 95.81 167 ASP A O 1
ATOM 1358 N N . ILE A 1 168 ? -5.836 8.357 17.672 1.00 97.19 168 ILE A N 1
ATOM 1359 C CA . ILE A 1 168 ? -6.929 7.452 17.330 1.00 97.19 168 ILE A CA 1
ATOM 1360 C C . ILE A 1 168 ? -8.030 8.246 16.620 1.00 97.19 168 ILE A C 1
ATOM 1362 O O . ILE A 1 168 ? -8.726 9.060 17.223 1.00 97.19 168 ILE A O 1
ATOM 1366 N N . ILE A 1 169 ? -8.260 7.933 15.348 1.00 97.19 169 ILE A N 1
ATOM 1367 C CA . ILE A 1 169 ? -9.273 8.581 14.511 1.00 97.19 169 ILE A CA 1
ATOM 1368 C C . ILE A 1 169 ? -10.510 7.689 14.406 1.00 97.19 169 ILE A C 1
ATOM 1370 O O . ILE A 1 169 ? -10.405 6.471 14.258 1.00 97.19 169 ILE A O 1
ATOM 1374 N N . GLN A 1 170 ? -11.695 8.297 14.450 1.00 97.94 170 GLN A N 1
ATOM 1375 C CA . GLN A 1 170 ? -12.971 7.613 14.248 1.00 97.94 170 GLN A CA 1
ATOM 1376 C C . GLN A 1 170 ? -13.581 7.987 12.900 1.00 97.94 170 GLN A C 1
ATOM 1378 O O . GLN A 1 170 ? -13.828 9.161 12.626 1.00 97.94 170 GLN A O 1
ATOM 1383 N N . TYR A 1 171 ? -13.871 6.979 12.081 1.00 95.88 171 TYR A N 1
ATOM 1384 C CA . TYR A 1 171 ? -14.608 7.133 10.831 1.00 95.88 171 TYR A CA 1
ATOM 1385 C C . TYR A 1 171 ? -16.020 6.566 10.970 1.00 95.88 171 TYR A C 1
ATOM 1387 O O . TYR A 1 171 ? -16.226 5.499 11.553 1.00 95.88 171 TYR A O 1
ATOM 1395 N N . GLN A 1 172 ? -16.996 7.278 10.407 1.00 92.00 172 GLN A N 1
ATOM 1396 C CA . GLN A 1 172 ? -18.367 6.783 10.305 1.00 92.00 172 GLN A CA 1
ATOM 1397 C C . GLN A 1 172 ? -18.443 5.613 9.313 1.00 92.00 172 GLN A C 1
ATOM 1399 O O . GLN A 1 172 ? -17.694 5.569 8.335 1.00 92.00 172 GLN A O 1
ATOM 1404 N N . ASN A 1 173 ? -19.335 4.665 9.603 1.00 82.00 173 ASN A N 1
ATOM 1405 C CA . ASN A 1 173 ? -19.584 3.478 8.777 1.00 82.00 173 ASN A CA 1
ATOM 1406 C C . ASN A 1 173 ? -20.483 3.764 7.574 1.00 82.00 173 ASN A C 1
ATOM 1408 O O . ASN A 1 173 ? -21.375 4.630 7.702 1.00 82.00 173 ASN A O 1
#

Secondary structure (DSSP, 8-state):
------------------------PEE--B--SS--B--EEEEETTEEEEEEEEEEPTTSS--EEEEEEEEPTT-SSS-EEEEEEEEETTEEEEEEEEEEE-TT-SS-EEEEEEEE-TTSS--EEEEEEEEEPPPSS----EEEEEEEETTEEEEEEEEEETTEEEEEEEE--